Protein AF-Q6YBH1-F1 (afdb_monomer_lite)

Structure (mmCIF, N/CA/C/O backbone):
data_AF-Q6YBH1-F1
#
_entry.id   AF-Q6YBH1-F1
#
loop_
_atom_site.group_PDB
_atom_site.id
_atom_site.type_symbol
_atom_site.label_atom_id
_atom_site.label_alt_id
_atom_site.label_comp_id
_atom_site.label_asym_id
_atom_site.label_entity_id
_atom_site.label_seq_id
_atom_site.pdbx_PDB_ins_code
_atom_site.Cartn_x
_atom_site.Cartn_y
_atom_site.Cartn_z
_atom_site.occupancy
_atom_site.B_iso_or_equiv
_atom_site.auth_seq_id
_atom_site.auth_comp_id
_atom_site.auth_asym_id
_atom_site.auth_atom_id
_atom_site.pdbx_PDB_model_num
ATOM 1 N N . MET A 1 1 ? 1.111 -12.153 5.746 1.00 48.97 1 MET A N 1
ATOM 2 C CA . MET A 1 1 ? 1.740 -10.839 5.482 1.00 48.97 1 MET A CA 1
ATOM 3 C C . MET A 1 1 ? 3.187 -10.979 5.010 1.00 48.97 1 MET A C 1
ATOM 5 O O . MET A 1 1 ? 3.503 -10.472 3.948 1.00 48.97 1 MET A O 1
ATOM 9 N N . ILE A 1 2 ? 4.048 -11.714 5.728 1.00 40.91 2 ILE A N 1
ATOM 10 C CA . ILE A 1 2 ? 5.480 -11.850 5.382 1.00 40.91 2 ILE A CA 1
ATOM 11 C C . ILE A 1 2 ? 5.723 -12.664 4.089 1.00 40.91 2 ILE A C 1
ATOM 13 O O . ILE A 1 2 ? 6.555 -12.278 3.275 1.00 40.91 2 ILE A O 1
ATOM 17 N N . LEU A 1 3 ? 4.962 -13.738 3.844 1.00 42.28 3 LEU A N 1
ATOM 18 C CA . LEU A 1 3 ? 5.169 -14.616 2.677 1.00 42.28 3 LEU A CA 1
ATOM 19 C C . LEU A 1 3 ? 4.768 -13.993 1.325 1.00 42.28 3 LEU A C 1
ATOM 21 O O . LEU A 1 3 ? 5.427 -14.257 0.325 1.00 42.28 3 LEU A O 1
ATOM 25 N N . SER A 1 4 ? 3.734 -13.145 1.281 1.00 48.69 4 SER A N 1
ATOM 26 C CA . SER A 1 4 ? 3.266 -12.518 0.033 1.00 48.69 4 SER A CA 1
ATOM 27 C C . SER A 1 4 ? 4.171 -11.368 -0.422 1.00 48.69 4 SER A C 1
ATOM 29 O O . SER A 1 4 ? 4.454 -11.238 -1.610 1.00 48.69 4 SER A O 1
ATOM 31 N N . MET A 1 5 ? 4.680 -10.563 0.519 1.00 55.19 5 MET A N 1
ATOM 32 C CA . MET A 1 5 ? 5.572 -9.443 0.204 1.00 55.19 5 MET A CA 1
ATOM 33 C C . MET A 1 5 ? 7.015 -9.861 -0.075 1.00 55.19 5 MET A C 1
ATOM 35 O O . MET A 1 5 ? 7.649 -9.259 -0.932 1.00 55.19 5 MET A O 1
ATOM 39 N N . LEU A 1 6 ? 7.555 -10.888 0.591 1.00 59.66 6 LEU A N 1
ATOM 40 C CA . LEU A 1 6 ? 8.933 -11.322 0.314 1.00 59.66 6 LEU A CA 1
ATOM 41 C C . LEU A 1 6 ? 9.102 -11.837 -1.118 1.00 59.66 6 LEU A C 1
ATOM 43 O O . LEU A 1 6 ? 10.135 -11.580 -1.733 1.00 59.66 6 LEU A O 1
ATOM 47 N N . GLY A 1 7 ? 8.096 -12.539 -1.647 1.00 75.12 7 GLY A N 1
ATOM 48 C CA . GLY A 1 7 ? 8.112 -13.018 -3.026 1.00 75.12 7 GLY A CA 1
ATOM 49 C C . GLY A 1 7 ? 7.971 -11.869 -4.020 1.00 75.12 7 GLY A C 1
ATOM 50 O O . GLY A 1 7 ? 8.875 -11.634 -4.817 1.00 75.12 7 GLY A O 1
ATOM 51 N N . ILE A 1 8 ? 6.864 -11.123 -3.936 1.00 84.50 8 ILE A N 1
ATOM 52 C CA . ILE A 1 8 ? 6.512 -10.100 -4.931 1.00 84.50 8 ILE A CA 1
ATOM 53 C C . ILE A 1 8 ? 7.448 -8.895 -4.865 1.00 84.50 8 ILE A C 1
ATOM 55 O O . ILE A 1 8 ? 7.902 -8.443 -5.909 1.00 84.50 8 ILE A O 1
ATOM 59 N N . SER A 1 9 ? 7.809 -8.395 -3.680 1.00 85.00 9 SER A N 1
ATOM 60 C CA . SER A 1 9 ? 8.647 -7.193 -3.597 1.00 85.00 9 SER A CA 1
ATOM 61 C C . SER A 1 9 ? 10.064 -7.430 -4.120 1.00 85.00 9 SER A C 1
ATOM 63 O O . SER A 1 9 ? 10.621 -6.555 -4.776 1.00 85.00 9 SER A O 1
ATOM 65 N N . ASN A 1 10 ? 10.644 -8.614 -3.883 1.00 86.62 10 ASN A N 1
ATOM 66 C CA . ASN A 1 10 ? 11.970 -8.954 -4.408 1.00 86.62 10 ASN A CA 1
ATOM 67 C C . ASN A 1 10 ? 11.922 -9.326 -5.893 1.00 86.62 10 ASN A C 1
ATOM 69 O O . ASN A 1 10 ? 12.742 -8.842 -6.674 1.00 86.62 10 ASN A O 1
ATOM 73 N N . TYR A 1 11 ? 10.964 -10.172 -6.287 1.00 90.69 11 TYR A N 1
ATOM 74 C CA . TYR A 1 11 ? 10.793 -10.579 -7.681 1.00 90.69 11 TYR A CA 1
ATOM 75 C C . TYR A 1 11 ? 10.449 -9.382 -8.567 1.00 90.69 11 TYR A C 1
ATOM 77 O O . TYR A 1 11 ? 11.077 -9.187 -9.604 1.00 90.69 11 TYR A O 1
ATOM 85 N N . GLY A 1 12 ? 9.501 -8.553 -8.131 1.00 91.44 12 GLY A N 1
ATOM 86 C CA . GLY A 1 12 ? 9.055 -7.372 -8.851 1.00 91.44 12 GLY A CA 1
ATOM 87 C C . GLY A 1 12 ? 10.163 -6.341 -9.007 1.00 91.44 12 GLY A C 1
ATOM 88 O O . GLY A 1 12 ? 10.431 -5.929 -10.129 1.00 91.44 12 GLY A O 1
ATOM 89 N N . ASN A 1 13 ? 10.880 -6.004 -7.929 1.00 93.25 13 ASN A N 1
ATOM 90 C CA . ASN A 1 13 ? 12.029 -5.094 -8.001 1.00 93.25 13 ASN A C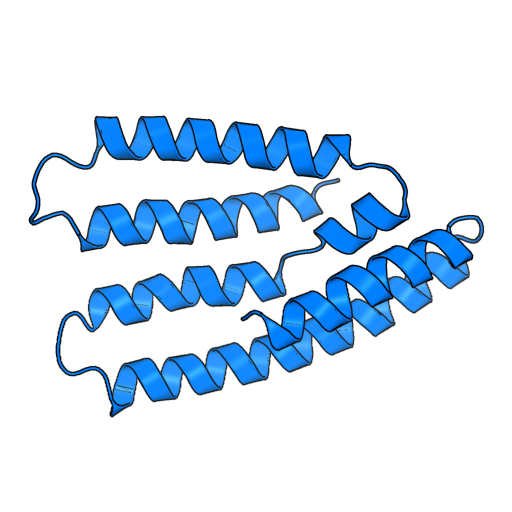A 1
ATOM 91 C C . ASN A 1 13 ? 13.072 -5.587 -9.022 1.00 93.25 13 ASN A C 1
ATOM 93 O O . ASN A 1 13 ? 13.433 -4.867 -9.952 1.00 93.25 13 ASN A O 1
ATOM 97 N N . ARG A 1 14 ? 13.493 -6.855 -8.915 1.00 93.19 14 ARG A N 1
ATOM 98 C CA . ARG A 1 14 ? 14.483 -7.442 -9.827 1.00 93.19 14 ARG A CA 1
ATOM 99 C C . ARG A 1 14 ? 14.003 -7.467 -11.280 1.00 93.19 14 ARG A C 1
ATOM 101 O O . ARG A 1 14 ? 14.781 -7.138 -12.169 1.00 93.19 14 ARG A O 1
ATOM 108 N N . THR A 1 15 ? 12.760 -7.871 -11.521 1.00 94.19 15 THR A N 1
ATOM 109 C CA . THR A 1 15 ? 12.208 -8.013 -12.877 1.00 94.19 15 THR A CA 1
ATOM 110 C C . THR A 1 15 ? 12.059 -6.648 -13.541 1.00 94.19 15 THR A C 1
ATOM 112 O O . THR A 1 15 ? 12.537 -6.457 -14.656 1.00 94.19 15 THR A O 1
ATOM 115 N N . ILE A 1 16 ? 11.511 -5.660 -12.827 1.00 95.94 16 ILE A N 1
ATOM 116 C CA . ILE A 1 16 ? 11.399 -4.283 -13.322 1.00 95.94 16 ILE A CA 1
ATOM 117 C C . ILE A 1 16 ? 12.776 -3.687 -13.617 1.00 95.94 16 ILE A C 1
ATOM 119 O O . ILE A 1 16 ? 12.966 -3.111 -14.687 1.00 95.94 16 ILE A O 1
ATOM 123 N N . ALA A 1 17 ? 13.762 -3.890 -12.739 1.00 94.06 17 ALA A N 1
ATOM 124 C CA . ALA A 1 17 ? 15.123 -3.411 -12.968 1.00 94.06 17 ALA A CA 1
ATOM 125 C C . ALA A 1 17 ? 15.759 -3.997 -14.244 1.00 94.06 17 ALA A C 1
ATOM 127 O O . ALA A 1 17 ? 16.542 -3.314 -14.905 1.00 94.06 17 ALA A O 1
ATOM 128 N N . GLN A 1 18 ? 15.410 -5.233 -14.620 1.00 94.31 18 GLN A N 1
ATOM 129 C CA . GLN A 1 18 ? 15.905 -5.883 -15.839 1.00 94.31 18 GLN A CA 1
ATOM 130 C C . GLN A 1 18 ? 15.272 -5.323 -17.119 1.00 94.31 18 GLN A C 1
ATOM 132 O O . GLN A 1 18 ? 15.958 -5.226 -18.135 1.00 94.31 18 GLN A O 1
ATOM 137 N N . VAL A 1 19 ? 13.991 -4.942 -17.082 1.00 94.19 19 VAL A N 1
ATOM 138 C CA . VAL A 1 19 ? 13.242 -4.481 -18.269 1.00 94.19 19 VAL A CA 1
ATOM 139 C C . VAL A 1 19 ? 13.061 -2.961 -18.346 1.00 94.19 19 VAL A C 1
ATOM 141 O O . VAL A 1 19 ? 12.407 -2.467 -19.263 1.00 94.19 19 VAL A O 1
ATOM 144 N N . ARG A 1 20 ? 13.667 -2.200 -17.424 1.00 90.50 20 ARG A N 1
ATOM 145 C CA . ARG A 1 20 ? 13.479 -0.743 -17.266 1.00 90.50 20 ARG A CA 1
ATOM 146 C C . ARG A 1 20 ? 13.733 0.111 -18.513 1.00 90.50 20 ARG A C 1
ATOM 148 O O . ARG A 1 20 ? 13.245 1.232 -18.588 1.00 90.50 20 ARG A O 1
ATOM 155 N N . THR A 1 21 ? 14.505 -0.386 -19.478 1.00 91.12 21 THR A N 1
ATOM 156 C CA . THR A 1 21 ? 14.862 0.343 -20.706 1.00 91.12 21 THR A CA 1
ATOM 157 C C . THR A 1 21 ? 13.795 0.265 -21.797 1.00 91.12 21 THR A C 1
ATOM 159 O O . THR A 1 21 ? 13.749 1.146 -22.653 1.00 91.12 21 THR A O 1
ATOM 162 N N . SER A 1 22 ? 12.928 -0.753 -21.781 1.00 94.19 22 SER A N 1
ATOM 163 C CA . SER A 1 22 ? 11.852 -0.918 -22.762 1.00 94.19 22 SER A CA 1
ATOM 164 C C . SER A 1 22 ? 10.505 -0.641 -22.115 1.00 94.19 22 SER A C 1
ATOM 166 O O . SER A 1 22 ? 10.060 -1.375 -21.235 1.00 94.19 22 SER A O 1
ATOM 168 N N . ARG A 1 23 ? 9.817 0.405 -22.584 1.00 91.69 23 ARG A N 1
ATOM 169 C CA . ARG A 1 23 ? 8.504 0.782 -22.046 1.00 91.69 23 ARG A CA 1
ATOM 170 C C . ARG A 1 23 ? 7.450 -0.309 -22.242 1.00 91.69 23 ARG A C 1
ATOM 172 O O . ARG A 1 23 ? 6.581 -0.473 -21.390 1.00 91.69 23 ARG A O 1
ATOM 179 N N . GLU A 1 24 ? 7.530 -1.039 -23.350 1.00 94.94 24 GLU A N 1
ATOM 180 C CA . GLU A 1 24 ? 6.605 -2.127 -23.664 1.00 94.94 24 GLU A CA 1
ATOM 181 C C . GLU A 1 24 ? 6.765 -3.285 -22.673 1.00 94.94 24 GLU A C 1
ATOM 183 O O . GLU A 1 24 ? 5.800 -3.663 -22.008 1.00 94.94 24 GLU A O 1
ATOM 188 N N . HIS A 1 25 ? 7.999 -3.764 -22.482 1.00 94.00 25 HIS A N 1
ATOM 189 C CA . HIS A 1 25 ? 8.286 -4.830 -21.520 1.00 94.00 25 HIS A CA 1
ATOM 190 C C . HIS A 1 25 ? 8.024 -4.393 -20.076 1.00 94.00 25 HIS A C 1
ATOM 192 O O . HIS A 1 25 ? 7.496 -5.175 -19.290 1.00 94.00 25 HIS A O 1
ATOM 198 N N . LEU A 1 26 ? 8.313 -3.135 -19.731 1.00 94.44 26 LEU A N 1
ATOM 199 C CA . LEU A 1 26 ? 7.998 -2.574 -18.419 1.00 94.44 26 LEU A CA 1
ATOM 200 C C . LEU A 1 26 ? 6.496 -2.671 -18.107 1.00 94.44 26 LEU A C 1
ATOM 202 O O . LEU A 1 26 ? 6.119 -3.166 -17.047 1.00 94.44 26 LEU A O 1
ATOM 206 N N . ASN A 1 27 ? 5.640 -2.214 -19.027 1.00 94.06 27 ASN A N 1
ATOM 207 C CA . ASN A 1 27 ? 4.188 -2.243 -18.843 1.00 94.06 27 ASN A CA 1
ATOM 208 C C . ASN A 1 27 ? 3.655 -3.683 -18.742 1.00 94.06 27 ASN A C 1
ATOM 210 O O . ASN A 1 27 ? 2.751 -3.952 -17.944 1.00 94.06 27 ASN A O 1
ATOM 214 N N . GLN A 1 28 ? 4.209 -4.596 -19.543 1.00 96.38 28 GLN A N 1
ATOM 215 C CA . GLN A 1 28 ? 3.834 -6.007 -19.540 1.00 96.38 28 GLN A CA 1
ATOM 216 C C . GLN A 1 28 ? 4.179 -6.674 -18.202 1.00 96.38 28 GLN A C 1
ATOM 218 O O . GLN A 1 28 ? 3.297 -7.240 -17.554 1.00 96.38 28 GLN A O 1
ATOM 223 N N . GLU A 1 29 ? 5.427 -6.547 -17.746 1.00 95.88 29 GLU A N 1
ATOM 224 C CA . GLU A 1 29 ? 5.876 -7.143 -16.485 1.00 95.88 29 GLU A CA 1
ATOM 225 C C . GLU A 1 29 ? 5.180 -6.518 -15.275 1.00 95.88 29 GLU A C 1
ATOM 227 O O . GLU A 1 29 ? 4.732 -7.239 -14.383 1.00 95.88 29 GLU A O 1
ATOM 232 N N . PHE A 1 30 ? 4.994 -5.192 -15.268 1.00 95.56 30 PHE A N 1
ATOM 233 C CA . PHE A 1 30 ? 4.227 -4.520 -14.220 1.00 95.56 30 PHE A CA 1
ATOM 234 C C . PHE A 1 30 ? 2.814 -5.098 -14.101 1.00 95.56 30 PHE A C 1
ATOM 236 O O . PHE A 1 30 ? 2.394 -5.470 -13.007 1.00 95.56 30 PHE A O 1
ATOM 243 N N . SER A 1 31 ? 2.099 -5.216 -15.223 1.00 95.75 31 SER A N 1
ATOM 244 C CA . SER A 1 31 ? 0.720 -5.714 -15.239 1.00 95.75 31 SER A CA 1
ATOM 245 C C . SER A 1 31 ? 0.639 -7.172 -14.784 1.00 95.75 31 SER A C 1
ATOM 247 O O . SER A 1 31 ? -0.247 -7.518 -14.004 1.00 95.75 31 SER A O 1
ATOM 249 N N . ASN A 1 32 ? 1.590 -8.012 -15.206 1.00 95.06 32 ASN A N 1
ATOM 250 C CA . ASN A 1 32 ? 1.668 -9.415 -14.798 1.00 95.06 32 ASN A CA 1
ATOM 251 C C . ASN A 1 32 ? 1.891 -9.552 -13.286 1.00 95.06 32 ASN A C 1
ATOM 253 O O . ASN A 1 32 ? 1.143 -10.254 -12.601 1.00 95.06 32 ASN A O 1
ATOM 257 N N . ILE A 1 33 ? 2.892 -8.850 -12.748 1.00 94.50 33 ILE A N 1
ATOM 258 C CA . ILE A 1 33 ? 3.218 -8.882 -11.317 1.00 94.50 33 ILE A CA 1
ATOM 259 C C . ILE A 1 33 ? 2.058 -8.309 -10.497 1.00 94.50 33 ILE A C 1
ATOM 261 O O . ILE A 1 33 ? 1.655 -8.899 -9.491 1.00 94.50 33 ILE A O 1
ATOM 265 N N . TYR A 1 34 ? 1.482 -7.190 -10.940 1.00 94.69 34 TYR A N 1
ATOM 266 C CA . TYR A 1 34 ? 0.375 -6.548 -10.244 1.00 94.69 34 TYR A CA 1
ATOM 267 C C . TYR A 1 34 ? -0.901 -7.400 -10.263 1.00 94.69 34 TYR A C 1
ATOM 269 O O . TYR A 1 34 ? -1.593 -7.475 -9.251 1.00 94.69 34 TYR A O 1
ATOM 277 N N . ALA A 1 35 ? -1.191 -8.126 -11.348 1.00 94.62 35 ALA A N 1
ATOM 278 C CA . ALA A 1 35 ? -2.317 -9.061 -11.399 1.00 94.62 35 ALA A CA 1
ATOM 279 C C . ALA A 1 35 ? -2.171 -10.203 -10.376 1.00 94.62 35 ALA A C 1
ATOM 281 O O . ALA A 1 35 ? -3.135 -10.560 -9.687 1.00 94.62 35 ALA A O 1
ATOM 282 N N . VAL A 1 36 ? -0.956 -10.742 -10.218 1.00 92.88 36 VAL A N 1
ATOM 283 C CA . VAL A 1 36 ? -0.651 -11.744 -9.184 1.00 92.88 36 VAL A CA 1
ATOM 284 C C . VAL A 1 36 ? -0.803 -11.141 -7.786 1.00 92.88 36 VAL A C 1
ATOM 286 O O . VAL A 1 36 ? -1.440 -11.750 -6.922 1.00 92.88 36 VAL A O 1
ATOM 289 N N . GLN A 1 37 ? -0.285 -9.929 -7.564 1.00 92.44 37 GLN A N 1
ATOM 290 C CA . GLN A 1 37 ? -0.445 -9.198 -6.304 1.00 92.44 37 GLN A CA 1
ATOM 291 C C . GLN A 1 37 ? -1.919 -8.974 -5.960 1.00 92.44 37 GLN A C 1
ATOM 293 O O . GLN A 1 37 ? -2.330 -9.225 -4.826 1.00 92.44 37 GLN A O 1
ATOM 298 N N . LEU A 1 38 ? -2.728 -8.540 -6.925 1.00 92.25 38 LEU A N 1
ATOM 299 C CA . LEU A 1 38 ? -4.147 -8.264 -6.736 1.00 92.25 38 LEU A CA 1
ATOM 300 C C . LEU A 1 38 ? -4.923 -9.545 -6.409 1.00 92.25 38 LEU A C 1
ATOM 302 O O . LEU A 1 38 ? -5.713 -9.575 -5.470 1.00 92.25 38 LEU A O 1
ATOM 306 N N . THR A 1 39 ? -4.637 -10.640 -7.114 1.00 92.19 39 THR A N 1
ATOM 307 C CA . THR A 1 39 ? -5.280 -11.936 -6.855 1.00 92.19 39 THR A CA 1
ATOM 308 C C . THR A 1 39 ? -4.903 -12.477 -5.474 1.00 92.19 39 THR A C 1
ATOM 310 O O . THR A 1 39 ? -5.767 -12.890 -4.701 1.00 92.19 39 THR A O 1
ATOM 313 N N . CYS A 1 40 ? -3.617 -12.425 -5.116 1.00 91.00 40 CYS A N 1
ATOM 314 C CA . CYS A 1 40 ? -3.139 -12.863 -3.807 1.00 91.00 40 CYS A CA 1
ATOM 315 C C . CYS A 1 40 ? -3.733 -12.009 -2.678 1.00 91.00 40 CYS A C 1
ATOM 317 O O . CYS A 1 40 ? -4.224 -12.539 -1.681 1.00 91.00 40 CYS A O 1
ATOM 319 N N . SER A 1 41 ? -3.741 -10.686 -2.842 1.00 91.00 41 SER A N 1
ATOM 320 C CA . SER A 1 41 ? -4.300 -9.767 -1.849 1.00 91.00 41 SER A CA 1
ATOM 321 C C . SER A 1 41 ? -5.814 -9.910 -1.695 1.00 91.00 41 SER A C 1
ATOM 323 O O . SER A 1 41 ? -6.303 -9.819 -0.570 1.00 91.00 41 SER A O 1
ATOM 325 N N . LEU A 1 42 ? -6.551 -10.233 -2.761 1.00 92.12 42 LEU A N 1
ATOM 326 C CA . LEU A 1 42 ? -7.975 -10.560 -2.676 1.00 92.12 42 LEU A CA 1
ATOM 327 C C . LEU A 1 42 ? -8.210 -11.809 -1.815 1.00 92.12 42 LEU A C 1
ATOM 329 O O . LEU A 1 42 ? -8.997 -11.761 -0.869 1.00 92.12 42 LEU A O 1
ATOM 333 N N . VAL A 1 43 ? -7.477 -12.898 -2.071 1.00 93.06 43 VAL A N 1
ATOM 334 C CA . VAL A 1 43 ? -7.558 -14.136 -1.270 1.00 93.06 43 VAL A CA 1
ATOM 335 C C . VAL A 1 43 ? -7.203 -13.869 0.199 1.00 93.06 43 VAL A C 1
ATOM 337 O O . VAL A 1 43 ? -7.890 -14.334 1.113 1.00 93.06 43 VAL A O 1
ATOM 340 N N . MET A 1 44 ? -6.164 -13.069 0.449 1.00 91.44 44 MET A N 1
ATOM 341 C CA . MET A 1 44 ? -5.767 -12.673 1.803 1.00 91.44 44 MET A CA 1
ATOM 342 C C . MET A 1 44 ? -6.822 -11.803 2.497 1.00 91.44 44 MET A C 1
ATOM 344 O O . MET A 1 44 ? -7.072 -11.976 3.685 1.00 91.44 44 MET A O 1
ATOM 348 N N . THR A 1 45 ? -7.472 -10.897 1.769 1.00 92.12 45 THR A N 1
ATOM 349 C CA . THR A 1 45 ? -8.527 -10.036 2.320 1.00 92.12 45 THR A CA 1
ATOM 350 C C . THR A 1 45 ? -9.758 -10.858 2.694 1.00 92.12 45 THR A C 1
ATOM 352 O O . THR A 1 45 ? -10.272 -10.719 3.801 1.00 92.12 45 THR A O 1
ATOM 355 N N . VAL A 1 46 ? -10.197 -11.765 1.816 1.00 94.31 46 VAL A N 1
ATOM 356 C CA . VAL A 1 46 ? -11.346 -12.646 2.078 1.00 94.31 46 VAL A CA 1
ATOM 357 C C . VAL A 1 46 ? -11.066 -13.576 3.258 1.00 94.31 46 VAL A C 1
ATOM 359 O O . VAL A 1 46 ? -11.877 -13.666 4.177 1.00 94.31 46 VAL A O 1
ATOM 362 N N . SER A 1 47 ? -9.901 -14.229 3.283 1.00 93.44 47 SER A N 1
ATOM 363 C CA . SER A 1 47 ? -9.518 -15.095 4.407 1.00 93.44 47 SER A CA 1
ATOM 364 C C . SER A 1 47 ? -9.419 -14.329 5.730 1.00 93.44 47 SER A C 1
ATOM 366 O O . SER A 1 47 ? -9.872 -14.830 6.760 1.00 93.44 47 SER A O 1
ATOM 368 N N . TYR A 1 48 ? -8.912 -13.092 5.712 1.00 93.31 48 TYR A N 1
ATOM 369 C CA . TYR A 1 48 ? -8.876 -12.239 6.897 1.00 93.31 48 TYR A CA 1
ATOM 370 C C . TYR A 1 48 ? -10.274 -11.811 7.367 1.00 93.31 48 TYR A C 1
ATOM 372 O O . TYR A 1 48 ? -10.536 -11.809 8.567 1.00 93.31 48 TYR A O 1
ATOM 380 N N . LEU A 1 49 ? -11.194 -11.503 6.448 1.00 93.12 49 LEU A N 1
ATOM 381 C CA . LEU A 1 49 ? -12.586 -11.185 6.787 1.00 93.12 49 LEU A CA 1
ATOM 382 C C . LEU A 1 49 ? -13.305 -12.372 7.438 1.00 93.12 49 LEU A C 1
ATOM 384 O O . LEU A 1 49 ? -14.009 -12.192 8.434 1.00 93.12 49 LEU A O 1
ATOM 388 N N . ILE A 1 50 ? -13.090 -13.588 6.925 1.00 94.31 50 ILE A N 1
ATOM 389 C CA . ILE A 1 50 ? -13.613 -14.816 7.541 1.00 94.31 50 ILE A CA 1
ATOM 390 C C . ILE A 1 50 ? -13.047 -14.967 8.955 1.00 94.31 50 ILE A C 1
ATOM 392 O O . ILE A 1 50 ? -13.805 -15.184 9.900 1.00 94.31 50 ILE A O 1
ATOM 396 N N . TYR A 1 51 ? -11.734 -14.781 9.123 1.00 92.69 51 TYR A N 1
ATOM 397 C CA . TYR A 1 51 ? -11.092 -14.813 10.436 1.00 92.69 51 TYR A CA 1
ATOM 398 C C . TYR A 1 51 ? -11.712 -13.799 11.413 1.00 92.69 51 TYR A C 1
ATOM 400 O O . TYR A 1 51 ? -12.111 -14.167 12.519 1.00 92.69 51 TYR A O 1
ATOM 408 N N . ALA A 1 52 ? -11.846 -12.542 10.982 1.00 92.19 52 ALA A N 1
ATOM 409 C CA . ALA A 1 52 ? -12.388 -11.451 11.787 1.00 92.19 52 ALA A CA 1
ATOM 410 C C . ALA A 1 52 ? -13.859 -11.665 12.183 1.00 92.19 52 ALA A C 1
ATOM 412 O O . ALA A 1 52 ? -14.285 -11.192 13.233 1.00 92.19 52 ALA A O 1
ATOM 413 N N . THR A 1 53 ? -14.632 -12.383 11.367 1.00 90.88 53 THR A N 1
ATOM 414 C CA . THR A 1 53 ? -16.059 -12.627 11.628 1.00 90.88 53 THR A CA 1
ATOM 415 C C . THR A 1 53 ? -16.288 -13.866 12.494 1.00 90.88 53 THR A C 1
ATOM 417 O O . THR A 1 53 ? -17.167 -13.855 13.348 1.00 90.88 53 THR A O 1
ATOM 420 N N . VAL A 1 54 ? -15.515 -14.936 12.280 1.00 91.62 54 VAL A N 1
ATOM 421 C CA . VAL A 1 54 ? -15.776 -16.255 12.887 1.00 91.62 54 VAL A CA 1
ATOM 422 C C . VAL A 1 54 ? -15.007 -16.470 14.191 1.00 91.62 54 VAL A C 1
ATOM 424 O O . VAL A 1 54 ? -15.525 -17.101 15.108 1.00 91.62 54 VAL A O 1
ATOM 427 N N . PHE A 1 55 ? -13.772 -15.973 14.289 1.00 89.25 55 PHE A N 1
ATOM 428 C CA . PHE A 1 55 ? -12.869 -16.321 15.395 1.00 89.25 55 PHE A CA 1
ATOM 429 C C . PHE A 1 55 ? -12.665 -15.187 16.406 1.00 89.25 55 PHE A C 1
ATOM 431 O O . PHE A 1 55 ? -12.236 -15.435 17.534 1.00 89.25 55 PHE A O 1
ATOM 438 N N . VAL A 1 56 ? -12.966 -13.941 16.031 1.00 89.06 56 VAL A N 1
ATOM 439 C CA . VAL A 1 56 ? -12.750 -12.773 16.893 1.00 89.06 56 VAL A CA 1
ATOM 440 C C . VAL A 1 56 ? -14.017 -12.457 17.688 1.00 89.06 56 VAL A C 1
ATOM 442 O O . VAL A 1 56 ? -14.955 -11.863 17.171 1.00 89.06 56 VAL A O 1
ATOM 445 N N . ASN A 1 57 ? -14.011 -12.809 18.976 1.00 82.06 57 ASN A N 1
ATOM 446 C CA . ASN A 1 57 ? -15.127 -12.544 19.897 1.00 82.06 57 ASN A CA 1
ATOM 447 C C . ASN A 1 57 ? -14.975 -11.243 20.709 1.00 82.06 57 ASN A C 1
ATOM 449 O O . ASN A 1 57 ? -15.933 -10.774 21.314 1.00 82.06 57 ASN A O 1
ATOM 453 N N . SER A 1 58 ? -13.778 -10.649 20.741 1.00 85.25 58 SER A N 1
ATOM 454 C CA . SER A 1 58 ? -13.490 -9.404 21.462 1.00 85.25 58 SER A CA 1
ATOM 455 C C . SER A 1 58 ? -12.743 -8.432 20.553 1.00 85.25 58 SER A C 1
ATOM 457 O O . SER A 1 58 ? -11.936 -8.859 19.732 1.00 85.25 58 SER A O 1
ATOM 459 N N . PHE A 1 59 ? -13.018 -7.130 20.680 1.00 85.94 59 PHE A N 1
ATOM 460 C CA . PHE A 1 59 ? -12.469 -6.075 19.813 1.00 85.94 59 PHE A CA 1
ATOM 461 C C . PHE A 1 59 ? -12.747 -6.279 18.313 1.00 85.94 59 PHE A C 1
ATOM 463 O O . PHE A 1 59 ? -11.933 -5.922 17.463 1.00 85.94 59 PHE A O 1
ATOM 470 N N . GLN A 1 60 ? -13.923 -6.801 17.960 1.00 89.12 60 GLN A N 1
ATOM 471 C CA . GLN A 1 60 ? -14.290 -7.090 16.569 1.00 89.12 60 GLN A CA 1
ATOM 472 C C . GLN A 1 60 ? -14.187 -5.855 15.652 1.00 89.12 60 GLN A C 1
ATOM 474 O O . GLN A 1 60 ? -13.741 -5.953 14.513 1.00 89.12 60 GLN A O 1
ATOM 479 N N . ILE A 1 61 ? -14.494 -4.664 16.176 1.00 90.50 61 ILE A N 1
ATOM 480 C CA . ILE A 1 61 ? -14.322 -3.388 15.463 1.00 90.50 61 ILE A CA 1
ATOM 481 C C . ILE A 1 61 ? -12.850 -3.151 15.090 1.00 90.50 61 ILE A C 1
ATOM 483 O O . ILE A 1 61 ? -12.560 -2.751 13.966 1.00 90.50 61 ILE A O 1
ATOM 487 N N . VAL A 1 62 ? -11.907 -3.437 15.995 1.00 92.94 62 VAL A N 1
ATOM 488 C CA . VAL A 1 62 ? -10.462 -3.326 15.720 1.00 92.94 62 VAL A CA 1
ATOM 489 C C . VAL A 1 62 ? -10.063 -4.294 14.606 1.00 92.94 62 VAL A C 1
ATOM 491 O O . VAL A 1 62 ? -9.327 -3.908 13.700 1.00 92.94 62 VAL A O 1
ATOM 494 N N . ALA A 1 63 ? -10.582 -5.526 14.631 1.00 93.00 63 ALA A N 1
ATOM 495 C CA . ALA A 1 63 ? -10.326 -6.508 13.580 1.00 93.00 63 ALA A CA 1
ATOM 496 C C . ALA A 1 63 ? -10.863 -6.046 12.213 1.00 93.00 63 ALA A C 1
ATOM 498 O O . ALA A 1 63 ? -10.159 -6.156 11.213 1.00 93.00 63 ALA A O 1
ATOM 499 N N . TYR A 1 64 ? -12.053 -5.443 12.154 1.00 93.50 64 TYR A N 1
ATOM 500 C CA . TYR A 1 64 ? -12.562 -4.874 10.902 1.00 93.50 64 TYR A CA 1
ATOM 501 C C . TYR A 1 64 ? -11.740 -3.679 10.413 1.00 93.50 64 TYR A C 1
ATOM 503 O O . TYR A 1 64 ? -11.474 -3.572 9.219 1.00 93.50 64 TYR A O 1
ATOM 511 N N . ILE A 1 65 ? -11.266 -2.810 11.308 1.00 94.88 65 ILE A N 1
ATOM 512 C CA . ILE A 1 65 ? -10.383 -1.696 10.930 1.00 94.88 65 ILE A CA 1
ATOM 513 C C . ILE A 1 65 ? -9.076 -2.216 10.311 1.00 94.88 65 ILE A C 1
ATOM 515 O O . ILE A 1 65 ? -8.580 -1.649 9.337 1.00 94.88 65 ILE A O 1
ATOM 519 N N . GLN A 1 66 ? -8.532 -3.321 10.823 1.00 93.31 66 GLN A N 1
ATOM 520 C CA . GLN A 1 66 ? -7.316 -3.943 10.291 1.00 93.31 66 GLN A CA 1
ATOM 521 C C . GLN A 1 66 ? -7.477 -4.484 8.860 1.00 93.31 66 GLN A C 1
ATOM 523 O O . GLN A 1 66 ? -6.476 -4.663 8.166 1.00 93.31 66 GLN A O 1
ATOM 528 N N . VAL A 1 67 ? -8.704 -4.644 8.351 1.00 93.00 67 VAL A N 1
ATOM 529 C CA . VAL A 1 67 ? -8.940 -4.917 6.923 1.00 93.00 67 VAL A CA 1
ATOM 530 C C . VAL A 1 67 ? -8.347 -3.805 6.053 1.00 93.00 67 VAL A C 1
ATOM 532 O O . VAL A 1 67 ? -7.754 -4.104 5.022 1.00 93.00 67 VAL A O 1
ATOM 535 N N . LEU A 1 68 ? -8.408 -2.537 6.485 1.00 93.56 68 LEU A N 1
ATOM 536 C CA . LEU A 1 68 ? -7.764 -1.419 5.775 1.00 93.56 68 LEU A CA 1
ATOM 537 C C . LEU A 1 68 ? -6.250 -1.620 5.669 1.00 93.56 68 LEU A C 1
ATOM 539 O O . LEU A 1 68 ? -5.645 -1.335 4.636 1.00 93.56 68 LEU A O 1
ATOM 543 N N . HIS A 1 69 ? -5.641 -2.158 6.725 1.00 91.25 69 HIS A N 1
ATOM 544 C CA . HIS A 1 69 ? -4.224 -2.481 6.725 1.00 91.25 69 HIS A CA 1
ATOM 545 C C . HIS A 1 69 ? -3.923 -3.618 5.742 1.00 91.25 69 HIS A C 1
ATOM 547 O O . HIS A 1 69 ? -2.975 -3.513 4.971 1.00 91.25 69 HIS A O 1
ATOM 553 N N . VAL A 1 70 ? -4.756 -4.663 5.689 1.00 91.81 70 VAL A N 1
ATOM 554 C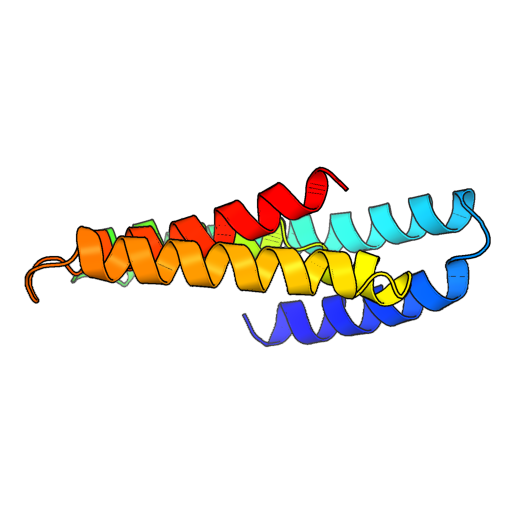 CA . VAL A 1 70 ? -4.630 -5.745 4.693 1.00 91.81 70 VAL A CA 1
ATOM 555 C C . VAL A 1 70 ? -4.781 -5.212 3.263 1.00 91.81 70 VAL A C 1
ATOM 557 O O . VAL A 1 70 ? -3.962 -5.533 2.404 1.00 91.81 70 VAL A O 1
ATOM 560 N N . LEU A 1 71 ? -5.760 -4.340 3.017 1.00 91.94 71 LEU A N 1
ATOM 561 C CA . LEU A 1 71 ? -5.978 -3.701 1.716 1.00 91.94 71 LEU A CA 1
ATOM 562 C C . LEU A 1 71 ? -4.798 -2.827 1.284 1.00 91.94 71 LEU A C 1
ATOM 564 O O . LEU A 1 71 ? -4.506 -2.754 0.092 1.00 91.94 71 LEU A O 1
ATOM 568 N N . SER A 1 72 ? -4.072 -2.221 2.228 1.00 92.31 72 SER A N 1
ATOM 569 C CA . SER A 1 72 ? -2.889 -1.418 1.898 1.00 92.31 72 SER A CA 1
ATOM 570 C C . SER A 1 72 ? -1.838 -2.217 1.117 1.00 92.31 72 SER A C 1
ATOM 572 O O . SER A 1 72 ? -1.218 -1.678 0.201 1.00 92.31 72 SER A O 1
ATOM 574 N N . TYR A 1 73 ? -1.712 -3.523 1.386 1.00 88.50 73 TYR A N 1
ATOM 575 C CA . TYR A 1 73 ? -0.812 -4.420 0.657 1.00 88.50 73 TYR A CA 1
ATOM 576 C C . TYR A 1 73 ? -1.240 -4.645 -0.796 1.00 88.50 73 TYR A C 1
ATOM 578 O O . TYR A 1 73 ? -0.382 -4.820 -1.654 1.00 88.50 73 TYR A O 1
ATOM 586 N N . ALA A 1 74 ? -2.543 -4.624 -1.093 1.00 90.62 74 ALA A N 1
ATOM 587 C CA . ALA A 1 74 ? -3.038 -4.730 -2.468 1.00 90.62 74 ALA A CA 1
ATOM 588 C C . ALA A 1 74 ? -2.586 -3.530 -3.312 1.00 90.62 74 ALA A C 1
ATOM 590 O O . ALA A 1 74 ? -2.271 -3.662 -4.494 1.00 90.62 74 ALA A O 1
ATOM 591 N N . THR A 1 75 ? -2.516 -2.362 -2.676 1.00 91.12 75 THR A N 1
ATOM 592 C CA . THR A 1 75 ? -2.153 -1.086 -3.300 1.00 91.12 75 THR A CA 1
ATOM 593 C C . THR A 1 75 ? -0.665 -0.755 -3.207 1.00 91.12 75 THR A C 1
ATOM 595 O O . THR A 1 75 ? -0.252 0.283 -3.712 1.00 91.12 75 THR A O 1
ATOM 598 N N . ASP A 1 76 ? 0.153 -1.587 -2.562 1.00 92.44 76 ASP A N 1
ATOM 599 C CA . ASP A 1 76 ? 1.581 -1.306 -2.423 1.00 92.44 76 ASP A CA 1
ATOM 600 C C . ASP A 1 76 ? 2.320 -1.609 -3.731 1.00 92.44 76 ASP A C 1
ATOM 602 O O . ASP A 1 76 ? 2.487 -2.764 -4.120 1.00 92.44 76 ASP A O 1
ATOM 606 N N . VAL A 1 77 ? 2.766 -0.556 -4.409 1.00 93.56 77 VAL A N 1
ATOM 607 C CA . VAL A 1 77 ? 3.569 -0.626 -5.639 1.00 93.56 77 VAL A CA 1
ATOM 608 C C . VAL A 1 77 ? 5.010 -0.175 -5.408 1.00 93.56 77 VAL A C 1
ATOM 610 O O . VAL A 1 77 ? 5.727 0.141 -6.352 1.00 93.56 77 VAL A O 1
ATOM 613 N N . SER A 1 78 ? 5.485 -0.161 -4.158 1.00 92.69 78 SER A N 1
ATOM 614 C CA . SER A 1 78 ? 6.839 0.308 -3.833 1.00 92.69 78 SER A CA 1
ATOM 615 C C . SER A 1 78 ? 7.927 -0.471 -4.583 1.00 92.69 78 SER A C 1
ATOM 617 O O . SER A 1 78 ? 8.949 0.097 -4.955 1.00 92.69 78 SER A O 1
ATOM 619 N N . TRP A 1 79 ? 7.692 -1.757 -4.866 1.00 92.94 79 TRP A N 1
ATOM 620 C CA . TRP A 1 79 ? 8.601 -2.610 -5.639 1.00 92.94 79 TRP A CA 1
ATOM 621 C C . TRP A 1 79 ? 8.848 -2.106 -7.065 1.00 92.94 79 TRP A C 1
ATOM 623 O O . TRP A 1 79 ? 9.942 -2.300 -7.589 1.00 92.94 79 TRP A O 1
ATOM 633 N N . PHE A 1 80 ? 7.865 -1.440 -7.673 1.00 94.88 80 PHE A N 1
ATOM 634 C CA . PHE A 1 80 ? 7.987 -0.867 -9.009 1.00 94.88 80 PHE A CA 1
ATOM 635 C C . PHE A 1 80 ? 8.949 0.323 -8.999 1.00 94.88 80 PHE A C 1
ATOM 637 O O . PHE A 1 80 ? 9.925 0.337 -9.746 1.00 94.88 80 PHE A O 1
ATOM 644 N N . PHE A 1 81 ? 8.739 1.270 -8.081 1.00 93.62 81 PHE A N 1
ATOM 645 C CA . PHE A 1 81 ? 9.617 2.431 -7.911 1.00 93.62 81 PHE A CA 1
ATOM 646 C C . PHE A 1 81 ? 11.036 2.030 -7.508 1.00 93.62 81 PHE A C 1
ATOM 648 O O . PHE A 1 81 ? 12.001 2.609 -7.995 1.00 93.62 81 PHE A O 1
ATOM 655 N N . TYR A 1 82 ? 11.179 1.000 -6.672 1.00 91.94 82 TYR A N 1
ATOM 656 C CA . TYR A 1 82 ? 12.488 0.447 -6.334 1.00 91.94 82 TYR A CA 1
ATOM 657 C C . TYR A 1 82 ? 13.202 -0.157 -7.549 1.00 91.94 82 TYR A C 1
ATOM 659 O O . TYR A 1 82 ? 14.392 0.092 -7.721 1.00 91.94 82 TYR A O 1
ATOM 667 N N . GLY A 1 83 ? 12.484 -0.875 -8.419 1.00 92.38 83 GLY A N 1
ATOM 668 C CA . GLY A 1 83 ? 13.049 -1.408 -9.665 1.00 92.38 83 GLY A CA 1
ATOM 669 C C . GLY A 1 83 ? 13.462 -0.327 -10.669 1.00 92.38 83 GLY A C 1
ATOM 670 O O . GLY A 1 83 ? 14.376 -0.540 -11.465 1.00 92.38 83 GLY A O 1
ATOM 671 N N . LEU A 1 84 ? 12.824 0.845 -10.609 1.00 93.75 84 LEU A N 1
ATOM 672 C CA . LEU A 1 84 ? 13.171 2.027 -11.405 1.00 93.75 84 LEU A CA 1
ATOM 673 C C . LEU A 1 84 ? 14.261 2.908 -10.778 1.00 93.75 84 LEU A C 1
ATOM 675 O O . LEU A 1 84 ? 14.606 3.930 -11.356 1.00 93.75 84 LEU A O 1
ATOM 679 N N . GLU A 1 85 ? 14.802 2.532 -9.618 1.00 92.75 85 GLU A N 1
ATOM 680 C CA . GLU A 1 85 ? 15.746 3.340 -8.832 1.00 92.75 85 GLU A CA 1
ATOM 681 C C . GLU A 1 85 ? 15.156 4.667 -8.289 1.00 92.75 85 GLU A C 1
ATOM 683 O O . GLU A 1 85 ? 15.861 5.503 -7.723 1.00 92.75 85 GLU A O 1
ATOM 688 N N . GLU A 1 86 ? 13.830 4.820 -8.330 1.00 92.19 86 GLU A N 1
ATOM 689 C CA . GLU A 1 86 ? 13.067 5.983 -7.851 1.00 92.19 86 GLU A CA 1
ATOM 690 C C . GLU A 1 86 ? 12.679 5.856 -6.363 1.00 92.19 86 GLU A C 1
ATOM 692 O O . GLU A 1 86 ? 11.572 6.187 -5.923 1.00 92.19 86 GLU A O 1
ATOM 697 N N . PHE A 1 87 ? 13.617 5.383 -5.534 1.00 89.38 87 PHE A N 1
ATOM 698 C CA . PHE A 1 87 ? 13.405 5.138 -4.097 1.00 89.38 87 PHE A CA 1
ATOM 699 C C . PHE A 1 87 ? 12.897 6.379 -3.355 1.00 89.38 87 PHE A C 1
ATOM 701 O O . PHE A 1 87 ? 12.112 6.287 -2.403 1.00 89.38 87 PHE A O 1
ATOM 708 N N . ARG A 1 88 ? 13.338 7.561 -3.799 1.00 89.31 88 ARG A N 1
ATOM 709 C CA . ARG A 1 88 ? 13.000 8.844 -3.185 1.00 89.31 88 ARG A CA 1
ATOM 710 C C . ARG A 1 88 ? 11.491 9.070 -3.129 1.00 89.31 88 ARG A C 1
ATOM 712 O O . ARG A 1 88 ? 11.027 9.582 -2.114 1.00 89.31 88 ARG A O 1
ATOM 719 N N . ILE A 1 89 ? 10.736 8.661 -4.152 1.00 89.75 89 ILE A N 1
ATOM 720 C CA . ILE A 1 89 ? 9.275 8.832 -4.206 1.00 89.75 89 ILE A CA 1
ATOM 721 C C . ILE A 1 89 ? 8.629 8.091 -3.031 1.00 89.75 89 ILE A C 1
ATOM 723 O O . ILE A 1 89 ? 7.974 8.687 -2.172 1.00 89.75 89 ILE A O 1
ATOM 727 N N . THR A 1 90 ? 8.916 6.795 -2.923 1.00 90.06 90 THR A N 1
ATOM 728 C CA . THR A 1 90 ? 8.383 5.931 -1.862 1.00 90.06 90 THR A CA 1
ATOM 729 C C . THR A 1 90 ? 8.841 6.338 -0.460 1.00 90.06 90 THR A C 1
ATOM 731 O O . THR A 1 90 ? 8.036 6.341 0.474 1.00 90.06 90 THR A O 1
ATOM 734 N N . VAL A 1 91 ? 10.111 6.724 -0.283 1.00 89.81 91 VAL A N 1
ATOM 735 C CA . VAL A 1 91 ? 10.668 7.102 1.028 1.00 89.81 91 VAL A CA 1
ATOM 736 C C . VAL A 1 91 ? 10.133 8.455 1.496 1.00 89.81 91 VAL A C 1
ATOM 738 O O . VAL A 1 91 ? 9.752 8.585 2.663 1.00 89.81 91 VAL A O 1
ATOM 741 N N . ALA A 1 92 ? 10.062 9.451 0.607 1.00 90.31 92 ALA A N 1
ATOM 742 C CA . ALA A 1 92 ? 9.565 10.781 0.946 1.00 90.31 92 ALA A CA 1
ATOM 743 C C . ALA A 1 92 ? 8.089 10.725 1.354 1.00 90.31 92 ALA A C 1
ATOM 745 O O . ALA A 1 92 ? 7.729 11.219 2.424 1.00 90.31 92 ALA A O 1
ATOM 746 N N . ARG A 1 93 ? 7.249 10.034 0.569 1.00 88.81 93 ARG A N 1
ATOM 747 C CA . ARG A 1 93 ? 5.834 9.837 0.913 1.00 88.81 93 ARG A CA 1
ATOM 748 C C . ARG A 1 93 ? 5.665 9.045 2.209 1.00 88.81 93 ARG A C 1
ATOM 750 O O . ARG A 1 93 ? 4.868 9.450 3.052 1.00 88.81 93 ARG A O 1
ATOM 757 N N . ASN A 1 94 ? 6.407 7.953 2.418 1.00 89.81 94 ASN A N 1
ATOM 758 C CA . ASN A 1 94 ? 6.298 7.181 3.663 1.00 89.81 94 ASN A CA 1
ATOM 759 C C . ASN A 1 94 ? 6.685 8.013 4.887 1.00 89.81 94 ASN A C 1
ATOM 761 O O . ASN A 1 94 ? 6.030 7.925 5.924 1.00 89.81 94 ASN A O 1
ATOM 765 N N . SER A 1 95 ? 7.720 8.840 4.763 1.00 92.25 95 SER A N 1
ATOM 766 C CA . SER A 1 95 ? 8.139 9.750 5.830 1.00 92.25 95 SER A CA 1
ATOM 767 C C . SER A 1 95 ? 7.068 10.804 6.114 1.00 92.25 95 SER A C 1
ATOM 769 O O . SER A 1 95 ? 6.700 11.000 7.270 1.00 92.25 95 SER A O 1
ATOM 771 N N . PHE A 1 96 ? 6.509 11.424 5.070 1.00 93.44 96 PHE A N 1
ATOM 772 C CA . PHE A 1 96 ? 5.439 12.414 5.204 1.00 93.44 96 PHE A CA 1
ATOM 773 C C . PHE A 1 96 ? 4.193 11.831 5.881 1.00 93.44 96 PHE A C 1
ATOM 775 O O . PHE A 1 96 ? 3.689 12.394 6.851 1.00 93.44 96 PHE A O 1
ATOM 782 N N . VAL A 1 97 ? 3.737 10.662 5.425 1.00 93.44 97 VAL A N 1
ATOM 783 C CA . VAL A 1 97 ? 2.577 9.977 6.006 1.00 93.44 97 VAL A CA 1
ATOM 784 C C . VAL A 1 97 ? 2.832 9.641 7.471 1.00 93.44 97 VAL A C 1
ATOM 786 O O . VAL A 1 97 ? 1.983 9.942 8.298 1.00 93.44 97 VAL A O 1
ATOM 789 N N . LYS A 1 98 ? 4.013 9.114 7.825 1.00 93.00 98 LYS A N 1
ATOM 790 C CA . LYS A 1 98 ? 4.362 8.817 9.226 1.00 93.00 98 LYS A CA 1
ATOM 791 C C . LYS A 1 98 ? 4.342 10.055 10.120 1.00 93.00 98 LYS A C 1
ATOM 793 O O . LYS A 1 98 ? 3.877 9.961 11.254 1.00 93.00 98 LYS A O 1
ATOM 798 N N . LEU A 1 99 ? 4.815 11.202 9.631 1.00 96.19 99 LEU A N 1
ATOM 799 C CA . LEU A 1 99 ? 4.734 12.464 10.373 1.00 96.19 99 LEU A CA 1
ATOM 800 C C . LEU A 1 99 ? 3.277 12.888 10.592 1.00 96.19 99 LEU A C 1
ATOM 802 O O . LEU A 1 99 ? 2.907 13.253 11.706 1.00 96.19 99 LEU A O 1
ATOM 806 N N . LEU A 1 100 ? 2.431 12.776 9.566 1.00 95.31 100 LEU A N 1
ATOM 807 C CA . LEU A 1 100 ? 1.007 13.086 9.686 1.00 95.31 100 LEU A CA 1
ATOM 808 C C . LEU A 1 100 ? 0.290 12.127 10.649 1.00 95.31 100 LEU A C 1
ATOM 810 O O . LEU A 1 100 ? -0.518 12.568 11.468 1.00 95.31 100 LEU A O 1
ATOM 814 N N . THR A 1 101 ? 0.616 10.833 10.603 1.00 95.69 101 THR A N 1
ATOM 815 C CA . THR A 1 101 ? 0.119 9.827 11.551 1.00 95.69 101 THR A CA 1
ATOM 816 C C . THR A 1 101 ? 0.520 10.185 12.976 1.00 95.69 101 THR A C 1
ATOM 818 O O . THR A 1 101 ? -0.324 10.161 13.867 1.00 95.69 101 THR 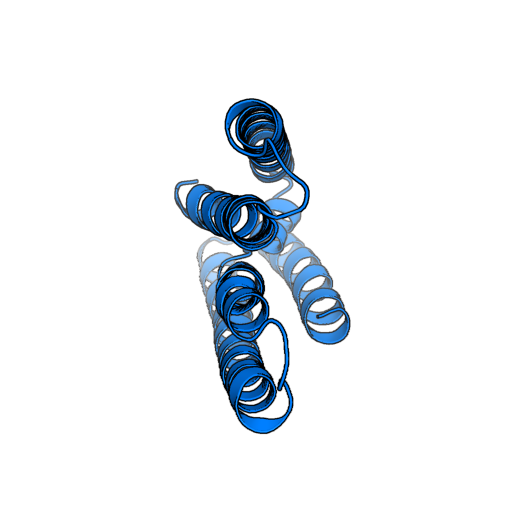A O 1
ATOM 821 N N . LEU A 1 102 ? 1.781 10.573 13.192 1.00 96.50 102 LEU A N 1
ATOM 822 C CA . LEU A 1 102 ? 2.289 10.978 14.501 1.00 96.50 102 LEU A CA 1
ATOM 823 C C . LEU A 1 102 ? 1.494 12.165 15.058 1.00 96.50 102 LEU A C 1
ATOM 825 O O . LEU A 1 102 ? 0.971 12.091 16.168 1.00 96.50 102 LEU A O 1
ATOM 829 N N . ILE A 1 103 ? 1.345 13.229 14.263 1.00 96.75 103 ILE A N 1
ATOM 830 C CA . ILE A 1 103 ? 0.570 14.421 14.637 1.00 96.75 103 ILE A CA 1
ATOM 831 C C . ILE A 1 103 ? -0.888 14.051 14.934 1.00 96.75 103 ILE A C 1
ATOM 833 O O . ILE A 1 103 ? -1.456 14.526 15.919 1.00 96.75 103 ILE A O 1
ATOM 837 N N . SER A 1 104 ? -1.481 13.177 14.119 1.00 95.56 104 SER A N 1
ATOM 838 C CA . SER A 1 104 ? -2.859 12.713 14.297 1.00 95.56 104 SER A CA 1
ATOM 839 C C . SER A 1 104 ? -3.028 11.953 15.611 1.00 95.56 104 SER A C 1
ATOM 841 O O . SER A 1 104 ? -3.967 12.222 16.352 1.00 95.56 104 SER A O 1
ATOM 843 N N . ILE A 1 105 ? -2.100 11.055 15.953 1.00 95.75 105 ILE A N 1
ATOM 844 C CA . ILE A 1 105 ? -2.148 10.308 17.216 1.00 95.75 105 ILE A CA 1
ATOM 845 C C . ILE A 1 105 ? -2.092 11.272 18.403 1.00 95.75 105 ILE A C 1
ATOM 847 O O . ILE A 1 105 ? -2.988 11.246 19.239 1.00 95.75 105 ILE A O 1
ATOM 851 N N . PHE A 1 106 ? -1.102 12.168 18.460 1.00 95.56 106 PHE A N 1
ATOM 852 C CA . PHE A 1 106 ? -0.974 13.105 19.584 1.00 95.56 106 PHE A CA 1
ATOM 853 C C . PHE A 1 106 ? -2.155 14.080 19.694 1.00 95.56 106 PHE A C 1
ATOM 855 O O . PHE A 1 106 ? -2.534 14.488 20.797 1.00 95.56 106 PHE A O 1
ATOM 862 N N . THR A 1 107 ? -2.756 14.455 18.566 1.00 95.56 107 THR A N 1
ATOM 863 C CA . THR A 1 107 ? -3.889 15.384 18.539 1.00 95.56 107 THR A CA 1
ATOM 864 C C . THR A 1 107 ? -5.203 14.707 18.915 1.00 95.56 107 THR A C 1
ATOM 866 O O . THR A 1 107 ? -5.958 15.293 19.686 1.00 95.56 107 THR A O 1
ATOM 869 N N . PHE A 1 108 ? -5.472 13.494 18.427 1.00 94.12 108 PHE A N 1
ATOM 870 C CA . PHE A 1 108 ? -6.792 12.860 18.525 1.00 94.12 108 PHE A CA 1
ATOM 871 C C . PHE A 1 108 ? -6.898 11.748 19.576 1.00 94.12 108 PHE A C 1
ATOM 873 O O . PHE A 1 108 ? -7.984 11.538 20.103 1.00 94.12 108 PHE A O 1
ATOM 880 N N . VAL A 1 109 ? -5.809 11.051 19.907 1.00 95.50 109 VAL A N 1
ATOM 881 C CA . VAL A 1 109 ? -5.819 9.955 20.891 1.00 95.50 109 VAL A CA 1
ATOM 882 C C . VAL A 1 109 ? -5.500 10.534 22.266 1.00 95.50 109 VAL A C 1
ATOM 884 O O . VAL A 1 109 ? -4.392 11.021 22.495 1.00 95.50 109 VAL A O 1
ATOM 887 N N . LYS A 1 110 ? -6.476 10.522 23.180 1.00 94.06 110 LYS A N 1
ATOM 888 C CA . LYS A 1 110 ? -6.365 11.169 24.502 1.00 94.06 110 LYS A CA 1
ATOM 889 C C . LYS A 1 110 ? -6.507 10.199 25.668 1.00 94.06 110 LYS A C 1
ATOM 891 O O . LYS A 1 1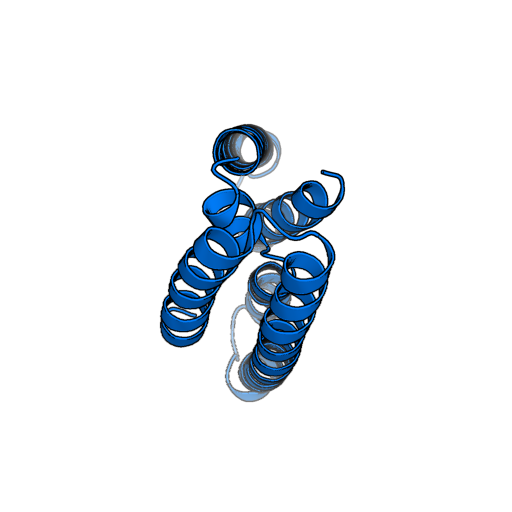10 ? -6.114 10.540 26.780 1.00 94.06 110 LYS A O 1
ATOM 896 N N . SER A 1 111 ? -7.046 9.009 25.429 1.00 93.19 111 SER A N 1
ATOM 897 C CA . SER A 1 111 ? -7.330 8.012 26.457 1.00 93.19 111 SER A CA 1
ATOM 898 C C . SER A 1 111 ? -6.978 6.594 25.990 1.00 93.19 111 SER A C 1
ATOM 900 O O . SER A 1 111 ? -7.088 6.299 24.799 1.00 93.19 111 SER A O 1
ATOM 902 N N . PRO A 1 112 ? -6.629 5.665 26.904 1.00 86.44 112 PRO A N 1
ATOM 903 C CA . PRO A 1 112 ? -6.479 4.241 26.582 1.00 86.44 112 PRO A CA 1
ATOM 904 C C . PRO A 1 112 ? -7.730 3.602 25.957 1.00 86.44 112 PRO A C 1
ATOM 906 O O . PRO A 1 112 ? -7.624 2.598 25.254 1.00 86.44 112 PRO A O 1
ATOM 909 N N . ASN A 1 113 ? -8.909 4.192 26.178 1.00 89.44 113 ASN A N 1
ATOM 910 C CA . ASN A 1 113 ? -10.163 3.730 25.580 1.00 89.44 113 ASN A CA 1
ATOM 911 C C . ASN A 1 113 ? -10.276 4.061 24.079 1.00 89.44 113 ASN A C 1
ATOM 913 O O . ASN A 1 113 ? -11.109 3.474 23.388 1.00 89.44 113 ASN A O 1
ATOM 917 N N . ASP A 1 114 ? -9.411 4.928 23.542 1.00 91.94 114 ASP A N 1
ATOM 918 C CA . ASP A 1 114 ? -9.431 5.370 22.140 1.00 91.94 114 ASP A CA 1
ATOM 919 C C . ASP A 1 114 ? -8.756 4.363 21.188 1.00 91.94 114 ASP A C 1
ATOM 921 O O . ASP A 1 114 ? -8.284 4.719 20.105 1.00 91.94 114 ASP A O 1
ATOM 925 N N . ILE A 1 115 ? -8.703 3.082 21.565 1.00 92.06 115 ILE A N 1
ATOM 926 C CA . ILE A 1 115 ? -8.022 2.027 20.803 1.00 92.06 115 ILE A CA 1
ATOM 927 C C . ILE A 1 115 ? -8.551 1.902 19.369 1.00 92.06 115 ILE A C 1
ATOM 929 O O . ILE A 1 115 ? -7.775 1.674 18.439 1.00 92.06 115 ILE A O 1
ATOM 933 N N . TYR A 1 116 ? -9.855 2.106 19.161 1.00 93.50 116 TYR A N 1
ATOM 934 C CA . TYR A 1 116 ? -10.471 2.071 17.833 1.00 93.50 116 TYR A CA 1
ATOM 935 C C . TYR A 1 116 ? -9.969 3.221 16.956 1.00 93.50 116 TYR A C 1
ATOM 937 O O . TYR A 1 116 ? -9.586 2.998 15.809 1.00 93.50 116 TYR A O 1
ATOM 945 N N . LEU A 1 117 ? -9.909 4.433 17.514 1.00 93.94 117 LEU A N 1
ATOM 946 C CA . LEU A 1 117 ? -9.434 5.624 16.816 1.00 93.94 117 LEU A CA 1
ATOM 947 C C . LEU A 1 117 ? -7.943 5.517 16.500 1.00 93.94 117 LEU A C 1
ATOM 949 O O . LEU A 1 117 ? -7.536 5.761 15.367 1.00 93.94 117 LEU A O 1
ATOM 953 N N . TYR A 1 118 ? -7.141 5.075 17.469 1.00 95.38 118 TYR A N 1
ATOM 954 C CA . TYR A 1 118 ? -5.724 4.794 17.264 1.00 95.38 118 TYR A CA 1
ATOM 955 C C . TYR A 1 118 ? -5.511 3.781 16.130 1.00 95.38 118 TYR A C 1
ATOM 957 O O . TYR A 1 118 ? -4.744 4.036 15.201 1.00 95.38 118 TYR A O 1
ATOM 965 N N . THR A 1 119 ? -6.231 2.654 16.165 1.00 94.81 119 THR A N 1
ATOM 966 C CA . THR A 1 119 ? -6.114 1.608 15.138 1.00 94.81 119 THR A CA 1
ATOM 967 C C . THR A 1 119 ? -6.528 2.139 13.769 1.00 94.81 119 THR A C 1
ATOM 969 O O . THR A 1 119 ? -5.867 1.851 12.772 1.00 94.81 119 THR A O 1
ATOM 972 N N . PHE A 1 120 ? -7.589 2.946 13.711 1.00 95.94 120 PHE A N 1
ATOM 973 C CA . PHE A 1 120 ? -8.060 3.554 12.472 1.00 95.94 120 PHE A CA 1
ATOM 974 C C . PHE A 1 120 ? -7.038 4.526 11.888 1.00 95.94 120 PHE A C 1
ATOM 976 O O . PHE A 1 120 ? -6.729 4.435 10.703 1.00 95.94 120 PHE A O 1
ATOM 983 N N . ILE A 1 121 ? -6.457 5.401 12.713 1.00 96.38 121 ILE A N 1
ATOM 984 C CA . ILE A 1 121 ? -5.402 6.325 12.284 1.00 96.38 121 ILE A CA 1
ATOM 985 C C . ILE A 1 121 ? -4.219 5.542 11.713 1.00 96.38 121 ILE A C 1
ATOM 987 O O . ILE A 1 121 ? -3.725 5.887 10.641 1.00 96.38 121 ILE A O 1
ATOM 991 N N . MET A 1 122 ? -3.793 4.470 12.381 1.00 95.06 122 MET A N 1
ATOM 992 C CA . MET A 1 122 ? -2.683 3.631 11.926 1.00 95.06 122 MET A CA 1
ATOM 993 C C . MET A 1 122 ? -2.997 2.938 10.593 1.00 95.06 122 MET A C 1
ATOM 995 O O . MET A 1 122 ? -2.279 3.130 9.613 1.00 95.06 122 MET A O 1
ATOM 999 N N . ALA A 1 123 ? -4.084 2.165 10.529 1.00 95.12 123 ALA A N 1
ATOM 1000 C CA . ALA A 1 123 ? -4.443 1.390 9.342 1.00 95.12 123 ALA A CA 1
ATOM 1001 C C . ALA A 1 123 ? -4.803 2.289 8.147 1.00 95.12 123 ALA A C 1
ATOM 1003 O O . ALA A 1 123 ? -4.351 2.051 7.025 1.00 95.12 123 ALA A O 1
ATOM 1004 N N . GLY A 1 124 ? -5.563 3.355 8.404 1.00 95.12 124 GLY A N 1
ATOM 1005 C CA . GLY A 1 124 ? -5.945 4.352 7.413 1.00 95.12 124 GLY A CA 1
ATOM 1006 C C . GLY A 1 124 ? -4.742 5.115 6.869 1.00 95.12 124 GLY A C 1
ATOM 1007 O O . GLY A 1 124 ? -4.622 5.252 5.656 1.00 95.12 124 GLY A O 1
ATOM 1008 N N . SER A 1 125 ? -3.806 5.542 7.724 1.00 94.75 125 SER A N 1
ATOM 1009 C CA . SER A 1 125 ? -2.584 6.219 7.261 1.00 94.75 125 SER A CA 1
ATOM 1010 C C . SER A 1 125 ? -1.738 5.319 6.366 1.00 94.75 125 SER A C 1
ATOM 1012 O O . SER A 1 125 ? -1.257 5.769 5.324 1.00 94.75 125 SER A O 1
ATOM 1014 N N . THR A 1 126 ? -1.577 4.043 6.735 1.00 93.31 126 THR A N 1
ATOM 1015 C CA . THR A 1 126 ? -0.848 3.079 5.904 1.00 93.31 126 THR A CA 1
ATOM 1016 C C . THR A 1 126 ? -1.491 2.970 4.523 1.00 93.31 126 THR A C 1
ATOM 1018 O O . THR A 1 126 ? -0.800 3.174 3.525 1.00 93.31 126 THR A O 1
ATOM 1021 N N . LEU A 1 127 ? -2.805 2.727 4.455 1.00 94.19 127 LEU A N 1
ATOM 1022 C CA . LEU A 1 127 ? -3.543 2.621 3.193 1.00 94.19 127 LEU A CA 1
ATOM 1023 C C . LEU A 1 127 ? -3.462 3.903 2.359 1.00 94.19 127 LEU A C 1
ATOM 1025 O O . LEU A 1 127 ? -3.108 3.844 1.184 1.00 94.19 127 LEU A O 1
ATOM 1029 N N . LEU A 1 128 ? -3.739 5.058 2.969 1.00 93.50 128 LEU A N 1
ATOM 1030 C CA . LEU A 1 128 ? -3.694 6.358 2.298 1.00 93.50 128 LEU A CA 1
ATOM 1031 C C . LEU A 1 128 ? -2.345 6.599 1.652 1.00 93.50 128 LEU A C 1
ATOM 1033 O O . LEU A 1 128 ? -2.265 7.019 0.502 1.00 93.50 128 LEU A O 1
ATOM 1037 N N . GLY A 1 129 ? -1.271 6.301 2.370 1.00 92.31 129 GLY A N 1
ATOM 1038 C CA . GLY A 1 129 ? 0.027 6.478 1.781 1.00 92.31 129 GLY A CA 1
ATOM 1039 C C . GLY A 1 129 ? 0.271 5.527 0.599 1.00 92.31 129 GLY A C 1
ATOM 1040 O O . GLY A 1 129 ? 0.881 5.951 -0.381 1.00 92.31 129 GLY A O 1
ATOM 1041 N N . GLN A 1 130 ? -0.168 4.263 0.665 1.00 92.00 130 GLN A N 1
ATOM 1042 C CA . GLN A 1 130 ? 0.018 3.354 -0.471 1.00 92.00 130 GLN A CA 1
ATOM 1043 C C . GLN A 1 130 ? -0.739 3.873 -1.695 1.00 92.00 130 GLN A C 1
ATOM 1045 O O . GLN A 1 130 ? -0.154 3.952 -2.769 1.00 92.00 130 GLN A O 1
ATOM 1050 N N . LEU A 1 131 ? -1.961 4.374 -1.505 1.00 92.62 131 LEU A N 1
ATOM 1051 C CA . LEU A 1 131 ? -2.761 5.009 -2.554 1.00 92.62 131 LEU A CA 1
ATOM 1052 C C . LEU A 1 131 ? -2.104 6.263 -3.152 1.00 92.62 131 LEU A C 1
ATOM 1054 O O . LEU A 1 131 ? -2.097 6.410 -4.368 1.00 92.62 131 LEU A O 1
ATOM 1058 N N . ILE A 1 132 ? -1.505 7.137 -2.335 1.00 91.19 132 ILE A N 1
ATOM 1059 C CA . ILE A 1 132 ? -0.792 8.338 -2.821 1.00 91.19 132 ILE A CA 1
ATOM 1060 C C . ILE A 1 132 ? 0.344 7.967 -3.786 1.00 91.19 132 ILE A C 1
ATOM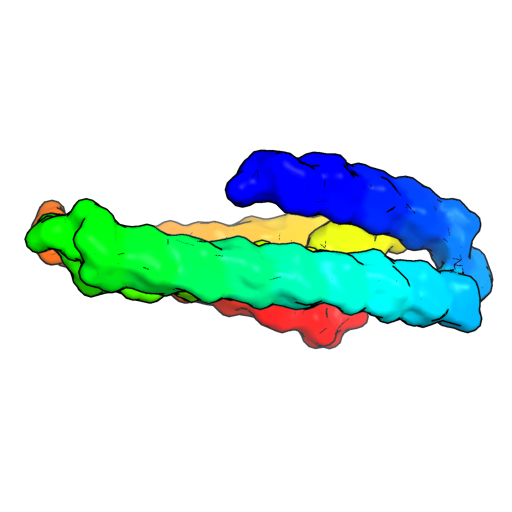 1062 O O . ILE A 1 132 ? 0.644 8.716 -4.711 1.00 91.19 132 ILE A O 1
ATOM 1066 N N . THR A 1 133 ? 0.955 6.795 -3.605 1.00 88.75 133 THR A N 1
ATOM 1067 C CA . THR A 1 133 ? 2.062 6.330 -4.454 1.00 88.75 133 THR A CA 1
ATOM 1068 C C . THR A 1 133 ? 1.643 6.150 -5.922 1.00 88.75 133 THR A C 1
ATOM 1070 O O . THR A 1 133 ? 2.483 6.270 -6.800 1.00 88.75 133 THR A O 1
ATOM 1073 N N . TRP A 1 134 ? 0.353 5.939 -6.206 1.00 89.06 134 TRP A N 1
ATOM 1074 C CA . TRP A 1 134 ? -0.178 5.746 -7.564 1.00 89.06 134 TRP A CA 1
ATOM 1075 C C . TRP A 1 134 ? -0.303 7.024 -8.399 1.00 89.06 134 TRP A C 1
ATOM 1077 O O . TRP A 1 134 ? -0.626 6.948 -9.581 1.00 89.06 134 TRP A O 1
ATOM 1087 N N . GLN A 1 135 ? -0.117 8.198 -7.794 1.00 85.25 135 GLN A N 1
ATOM 1088 C CA . GLN A 1 135 ? -0.178 9.477 -8.511 1.00 85.25 135 GLN A CA 1
ATOM 1089 C C . GLN A 1 135 ? 1.131 9.824 -9.235 1.00 85.25 135 GLN A C 1
ATOM 1091 O O . GLN A 1 135 ? 1.152 10.785 -10.005 1.00 85.25 135 GLN A O 1
ATOM 1096 N N . PHE A 1 136 ? 2.201 9.077 -8.955 1.00 78.44 136 PHE A N 1
ATOM 1097 C CA . PHE A 1 136 ? 3.532 9.228 -9.540 1.00 78.44 136 PHE A CA 1
ATOM 1098 C C . PHE A 1 136 ? 3.747 8.195 -10.647 1.00 78.44 136 PHE A C 1
ATOM 1100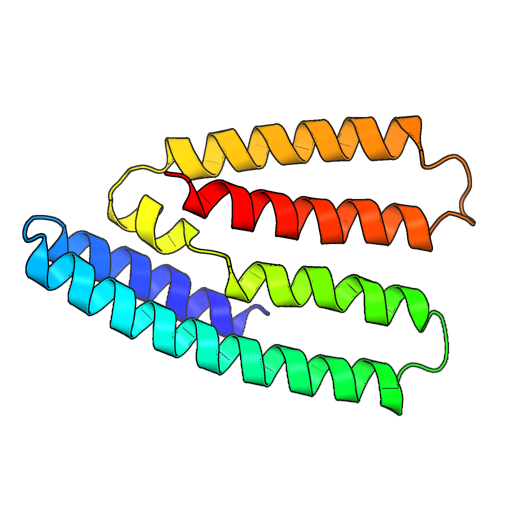 O O . PHE A 1 136 ? 4.410 8.554 -11.644 1.00 78.44 136 PHE A O 1
#

Foldseek 3Di:
DVVLCVVLLVVLLVLLLVCVVDPVSNVVSLVVSLVVQLVVLVVVLVVLVCCLVPPDPPPSLLSVLCSLLSVLSNLAPCSNCNSNVVNVLLVVLVVVLVVVLVVLCVVPPDDPVCSSVNSNSVSVSSSVSSVVSVVD

pLDDT: mean 90.35, std 9.51, range [40.91, 96.75]

Radius of gyration: 16.93 Å; chains: 1; bounding box: 32×32×50 Å

Sequence (136 aa):
MILSMLGISNYGNRTIAQVRTSREHLNQEFSNIYAVQLTCSLVMTVSYLIYATVFVNSFQIVAYIQVLHVLSYATDVSWFFYGLEEFRITVARNSFVKLLTLISIFTFVKSPNDIYLYTFIMAGSTLLGQLITWQF

Organism: Streptococcus pneumoniae (NCBI:txid1313)

Secondary structure (DSSP, 8-state):
-HHHHHHHHHHHHHHHHHHTT-HHHHHHHHHHHHHHHHHHHHHHHHHHHHHHHHT--SSHHHHHHHHHHHHHHHT--HHHHHHTT-HHHHHHHHHHHHHHHHHHHHHH--SGGGHHHHHHHHHHHHHHHHHHGGG-